Protein AF-A0A952CE37-F1 (afdb_monomer_lite)

Foldseek 3Di:
DPAAEEAEAAPLQDDVNVVVQVVVVVVRHAYEYEDAPPPVCVVVSQVVCVVVVDHHHYDHDDQADLVVVVVVQVVCCVPPRQYAEYEAPDAPHDNPPVVVVQLAYWYWYWYDDVVDIDIDIRHHPDDHDD

Structure (mmCIF, N/CA/C/O backbone):
data_AF-A0A952CE37-F1
#
_entry.id   AF-A0A952CE37-F1
#
loop_
_atom_site.group_PDB
_atom_site.id
_atom_site.type_symbol
_atom_site.label_atom_id
_atom_site.label_alt_id
_atom_site.label_comp_id
_atom_site.label_asym_id
_atom_site.label_entity_id
_atom_site.label_seq_id
_atom_site.pdbx_PDB_ins_code
_atom_site.Cartn_x
_atom_site.Cartn_y
_atom_site.Cartn_z
_atom_site.occupancy
_atom_site.B_iso_or_equiv
_atom_site.auth_seq_id
_atom_site.auth_comp_id
_atom_site.auth_asym_id
_atom_site.auth_atom_id
_atom_site.pdbx_PDB_model_num
ATOM 1 N N . MET A 1 1 ? -24.542 0.659 9.199 1.00 47.59 1 MET A N 1
ATOM 2 C CA . MET A 1 1 ? -23.519 -0.215 8.584 1.00 47.59 1 MET A CA 1
ATOM 3 C C . MET A 1 1 ? -22.178 0.455 8.804 1.00 47.59 1 MET A C 1
ATOM 5 O O . MET A 1 1 ? -22.085 1.643 8.524 1.00 47.59 1 MET A O 1
ATOM 9 N N . SER A 1 2 ? -21.195 -0.233 9.386 1.00 64.50 2 SER A N 1
ATOM 10 C CA . SER A 1 2 ? -19.840 0.318 9.509 1.00 64.50 2 SER A CA 1
ATOM 11 C C . SER A 1 2 ? -19.257 0.529 8.114 1.00 64.50 2 SER A C 1
ATOM 13 O O . SER A 1 2 ? -19.392 -0.347 7.260 1.00 64.50 2 SER A O 1
ATOM 15 N N . MET A 1 3 ? -18.635 1.682 7.883 1.00 77.81 3 MET A N 1
ATOM 16 C CA . MET A 1 3 ? -17.955 1.981 6.625 1.00 77.81 3 MET A CA 1
ATOM 17 C C . MET A 1 3 ? -16.838 0.955 6.380 1.00 77.81 3 MET A C 1
ATOM 19 O O . MET A 1 3 ? -16.095 0.618 7.305 1.00 77.81 3 MET A O 1
ATOM 23 N N . GLN A 1 4 ? -16.753 0.416 5.160 1.00 88.38 4 GLN A N 1
ATOM 24 C CA . GLN A 1 4 ? -15.737 -0.576 4.812 1.00 88.38 4 GLN A CA 1
ATOM 25 C C . GLN A 1 4 ? -14.349 0.072 4.865 1.00 88.38 4 GLN A C 1
ATOM 27 O O . GLN A 1 4 ? -14.130 1.141 4.298 1.00 88.38 4 GLN A O 1
ATOM 32 N N . LYS A 1 5 ? -13.423 -0.577 5.569 1.00 94.56 5 LYS A N 1
ATOM 33 C CA . LYS A 1 5 ? -12.051 -0.100 5.754 1.00 94.56 5 LYS A CA 1
ATOM 34 C C . LYS A 1 5 ? -11.254 -0.272 4.468 1.00 94.56 5 LYS A C 1
ATOM 36 O O . LYS A 1 5 ? -11.441 -1.257 3.749 1.00 94.56 5 LYS A O 1
ATOM 41 N N . VAL A 1 6 ? -10.362 0.673 4.202 1.00 97.44 6 VAL A N 1
ATOM 42 C CA . VAL A 1 6 ? -9.575 0.711 2.971 1.00 97.44 6 VAL A CA 1
ATOM 43 C C . VAL A 1 6 ? -8.152 0.229 3.220 1.00 97.44 6 VAL A C 1
ATOM 45 O O . VAL A 1 6 ? -7.524 0.584 4.220 1.00 97.44 6 VAL A O 1
ATOM 48 N N . ALA A 1 7 ? -7.633 -0.563 2.286 1.00 97.81 7 ALA A N 1
ATOM 49 C CA . ALA A 1 7 ? -6.211 -0.834 2.165 1.00 97.81 7 ALA A CA 1
ATOM 50 C C . ALA A 1 7 ? -5.663 -0.190 0.895 1.00 97.81 7 ALA A C 1
ATOM 52 O O . ALA A 1 7 ? -6.180 -0.424 -0.196 1.00 97.81 7 ALA A O 1
ATOM 53 N N . PHE A 1 8 ? -4.590 0.577 1.031 1.00 96.25 8 PHE A N 1
ATOM 54 C CA . PHE A 1 8 ? -3.829 1.078 -0.102 1.00 96.25 8 PHE A CA 1
ATOM 55 C C . PHE A 1 8 ? -2.538 0.270 -0.251 1.00 96.25 8 PHE A C 1
ATOM 57 O O . PHE A 1 8 ? -1.786 0.104 0.712 1.00 96.25 8 PHE A O 1
ATOM 64 N N . VAL A 1 9 ? -2.284 -0.239 -1.456 1.00 95.44 9 VAL A N 1
ATOM 65 C CA . VAL A 1 9 ? -1.113 -1.068 -1.769 1.00 95.44 9 VAL A CA 1
ATOM 66 C C . VAL A 1 9 ? -0.313 -0.391 -2.876 1.00 95.44 9 VAL A C 1
ATOM 68 O O . VAL A 1 9 ? -0.718 -0.406 -4.033 1.00 95.44 9 VAL A O 1
ATOM 71 N N . ALA A 1 10 ? 0.836 0.188 -2.540 1.00 91.94 10 ALA A N 1
ATOM 72 C CA . ALA A 1 10 ? 1.794 0.692 -3.517 1.00 91.94 10 ALA A CA 1
ATOM 73 C C . ALA A 1 10 ? 2.551 -0.477 -4.169 1.00 91.94 10 ALA A C 1
ATOM 75 O O . ALA A 1 10 ? 2.951 -1.420 -3.483 1.00 91.94 10 ALA A O 1
ATOM 76 N N . GLY A 1 11 ? 2.761 -0.423 -5.488 1.00 89.38 11 GLY A N 1
ATOM 77 C CA . GLY A 1 11 ? 3.367 -1.539 -6.226 1.00 89.38 11 GLY A CA 1
ATOM 78 C C . GLY A 1 11 ? 2.438 -2.757 -6.302 1.00 89.38 11 GLY A C 1
ATOM 79 O O . GLY A 1 11 ? 2.887 -3.894 -6.161 1.00 89.38 11 GLY A O 1
ATOM 80 N N . ALA A 1 12 ? 1.134 -2.519 -6.476 1.00 92.81 12 ALA A N 1
ATOM 81 C CA . ALA A 1 12 ? 0.097 -3.551 -6.436 1.00 92.81 12 ALA A CA 1
ATOM 82 C C . ALA A 1 12 ? 0.049 -4.448 -7.683 1.00 92.81 12 ALA A C 1
ATOM 84 O O . ALA A 1 12 ? -0.327 -5.616 -7.601 1.00 92.81 12 ALA A O 1
ATOM 85 N N . MET A 1 13 ? 0.399 -3.915 -8.854 1.00 90.81 13 MET A N 1
ATOM 86 C CA . MET A 1 13 ? 0.087 -4.542 -10.145 1.00 90.81 13 MET A CA 1
ATOM 87 C C . MET A 1 13 ? 1.197 -5.481 -10.644 1.00 90.81 13 MET A C 1
ATOM 89 O O . MET A 1 13 ? 1.679 -5.354 -11.766 1.00 90.81 13 MET A O 1
ATOM 93 N N . GLY A 1 14 ? 1.609 -6.434 -9.801 1.00 86.06 14 GLY A N 1
ATOM 94 C CA . GLY A 1 14 ? 2.600 -7.460 -10.146 1.00 86.06 14 GLY A CA 1
ATOM 95 C C . GLY A 1 14 ? 2.913 -8.416 -8.992 1.00 86.06 14 GLY A C 1
ATOM 96 O O . GLY A 1 14 ? 2.724 -8.058 -7.832 1.00 86.06 14 GLY A O 1
ATOM 97 N N . GLY A 1 15 ? 3.383 -9.629 -9.315 1.00 87.44 15 GLY A N 1
ATOM 98 C CA . GLY A 1 15 ? 3.940 -10.619 -8.375 1.00 87.44 15 GLY A CA 1
ATOM 99 C C . GLY A 1 15 ? 3.262 -10.669 -6.998 1.00 87.44 15 GLY A C 1
ATOM 100 O O . GLY A 1 15 ? 2.076 -10.985 -6.887 1.00 87.44 15 GLY A O 1
ATOM 101 N N . MET A 1 16 ? 4.026 -10.330 -5.952 1.00 91.56 16 MET A N 1
ATOM 102 C CA . MET A 1 16 ? 3.548 -10.286 -4.562 1.00 91.56 16 MET A CA 1
ATOM 103 C C . MET A 1 16 ? 2.472 -9.222 -4.317 1.00 91.56 16 MET A C 1
ATOM 105 O O . MET A 1 16 ? 1.546 -9.474 -3.552 1.00 91.56 16 MET A O 1
ATOM 109 N N . GLY A 1 17 ? 2.541 -8.066 -4.981 1.00 93.31 17 GLY A N 1
ATOM 110 C CA . GLY A 1 17 ? 1.572 -6.980 -4.812 1.00 93.31 17 GLY A CA 1
ATOM 111 C C . GLY A 1 17 ? 0.151 -7.415 -5.158 1.00 93.31 17 GLY A C 1
ATOM 112 O O . GLY A 1 17 ? -0.790 -7.107 -4.425 1.00 93.31 17 GLY A O 1
ATOM 113 N N . ALA A 1 18 ? 0.002 -8.223 -6.212 1.00 95.75 18 ALA A N 1
ATOM 114 C CA . ALA A 1 18 ? -1.295 -8.759 -6.606 1.00 95.75 18 ALA A CA 1
ATOM 115 C C . ALA A 1 18 ? -1.832 -9.749 -5.563 1.00 95.75 18 ALA A C 1
ATOM 117 O O . ALA A 1 18 ? -2.998 -9.666 -5.178 1.00 95.75 18 ALA A O 1
ATOM 118 N N . ALA A 1 19 ? -0.973 -10.634 -5.048 1.00 96.44 19 ALA A N 1
ATOM 119 C CA . ALA A 1 19 ? -1.343 -11.571 -3.988 1.00 96.44 19 ALA A CA 1
ATOM 120 C C . ALA A 1 19 ? -1.744 -10.847 -2.689 1.00 96.44 19 ALA A C 1
ATOM 122 O O . ALA A 1 19 ? -2.724 -11.231 -2.050 1.00 96.44 19 ALA A O 1
ATOM 123 N N . ILE A 1 20 ? -1.044 -9.765 -2.332 1.00 97.31 20 ILE A N 1
ATOM 124 C CA . ILE A 1 20 ? -1.374 -8.916 -1.179 1.00 97.31 20 ILE A CA 1
ATOM 125 C C . ILE A 1 20 ? -2.749 -8.263 -1.364 1.00 97.31 20 ILE A C 1
ATOM 127 O O . ILE A 1 20 ? -3.579 -8.336 -0.458 1.00 97.31 20 ILE A O 1
ATOM 131 N N . CYS A 1 21 ? -3.030 -7.686 -2.539 1.00 98.19 21 CYS A N 1
ATOM 132 C CA . CYS A 1 21 ? -4.341 -7.095 -2.836 1.00 98.19 21 CYS A CA 1
ATOM 133 C C . CYS A 1 21 ? -5.471 -8.121 -2.685 1.00 98.19 21 CYS A C 1
ATOM 135 O O . CYS A 1 21 ? -6.475 -7.861 -2.025 1.00 98.19 21 CYS A O 1
ATOM 137 N N . GLN A 1 22 ? -5.289 -9.314 -3.253 1.00 98.31 22 GLN A N 1
ATOM 138 C CA . GLN A 1 22 ? -6.265 -10.399 -3.154 1.00 98.31 22 GLN A CA 1
ATOM 139 C C . GLN A 1 22 ? -6.475 -10.865 -1.710 1.00 98.31 22 GLN A C 1
ATOM 141 O O . GLN A 1 22 ? -7.612 -11.108 -1.308 1.00 98.31 22 GLN A O 1
ATOM 146 N N . SER A 1 23 ? -5.401 -10.984 -0.923 1.00 98.12 23 SER A N 1
ATOM 147 C CA . SER A 1 23 ? -5.492 -11.352 0.493 1.00 98.12 23 SER A CA 1
ATOM 148 C C . SER A 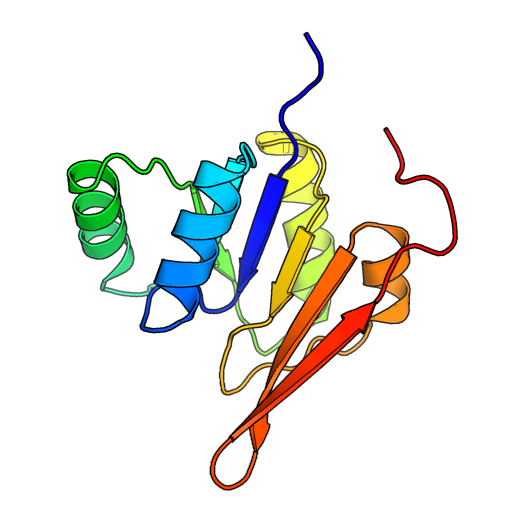1 23 ? -6.299 -10.323 1.283 1.00 98.12 23 SER A C 1
ATOM 150 O O . SER A 1 23 ? -7.255 -10.686 1.956 1.00 98.12 23 SER A O 1
ATOM 152 N N . LEU A 1 24 ? -5.981 -9.035 1.137 1.00 98.19 24 LEU A N 1
ATOM 153 C CA . LEU A 1 24 ? -6.657 -7.959 1.867 1.00 98.19 24 LEU A CA 1
ATOM 154 C C . LEU A 1 24 ? -8.140 -7.837 1.490 1.00 98.19 24 LEU A C 1
ATOM 156 O O . LEU A 1 24 ? -8.977 -7.573 2.351 1.00 98.19 24 LEU A O 1
ATOM 160 N N . ALA A 1 25 ? -8.487 -8.075 0.224 1.00 98.12 25 ALA A N 1
ATOM 161 C CA . ALA A 1 25 ? -9.886 -8.115 -0.189 1.00 98.12 25 ALA A CA 1
ATOM 162 C C . ALA A 1 25 ? -10.643 -9.327 0.371 1.00 98.12 25 ALA A C 1
ATOM 164 O O . ALA A 1 25 ? -11.803 -9.185 0.756 1.00 98.12 25 ALA A O 1
ATOM 165 N N . ARG A 1 26 ? -10.001 -10.501 0.480 1.00 97.81 26 ARG A N 1
ATOM 166 C CA . ARG A 1 26 ? -10.590 -11.667 1.170 1.00 97.81 26 ARG A CA 1
ATOM 167 C C . ARG A 1 26 ? -10.826 -11.396 2.654 1.00 97.81 26 ARG A C 1
ATOM 169 O O . ARG A 1 26 ? -11.816 -11.878 3.195 1.00 97.81 26 ARG A O 1
ATOM 176 N N . ASP A 1 27 ? -9.981 -10.573 3.269 1.00 96.88 27 ASP A N 1
ATOM 177 C CA . ASP A 1 27 ? -10.146 -10.107 4.651 1.00 96.88 27 ASP A CA 1
ATOM 178 C C . ASP A 1 27 ? -11.236 -9.022 4.795 1.00 96.88 27 ASP A C 1
ATOM 180 O O . ASP A 1 27 ? -11.485 -8.512 5.889 1.00 96.88 27 ASP A O 1
ATOM 184 N N . GLY A 1 28 ? -11.916 -8.666 3.700 1.00 95.75 28 GLY A N 1
ATOM 185 C CA . GLY A 1 28 ? -13.045 -7.740 3.688 1.00 95.75 28 GLY A CA 1
ATOM 186 C C . GLY A 1 28 ? -12.661 -6.266 3.569 1.00 95.75 28 GLY A C 1
ATOM 187 O O . GLY A 1 28 ? -13.537 -5.408 3.705 1.00 95.75 28 GLY A O 1
ATOM 188 N N . LEU A 1 29 ? -11.393 -5.939 3.298 1.00 97.38 29 LEU A N 1
ATOM 189 C CA . LEU A 1 29 ? -10.979 -4.563 3.027 1.00 97.38 29 LEU A CA 1
ATOM 190 C C . LEU A 1 29 ? -11.296 -4.174 1.582 1.00 97.38 29 LEU A C 1
ATOM 192 O O . LEU A 1 29 ? -11.180 -4.973 0.654 1.00 97.38 29 LEU A O 1
ATOM 196 N N . ARG A 1 30 ? -11.645 -2.905 1.379 1.00 97.75 30 ARG A N 1
ATOM 197 C CA . ARG A 1 30 ? -11.704 -2.318 0.041 1.00 97.75 30 ARG A CA 1
ATOM 198 C C . ARG A 1 30 ? -10.287 -1.953 -0.383 1.00 97.75 30 ARG A C 1
ATOM 200 O O . ARG A 1 30 ? -9.618 -1.200 0.318 1.00 97.75 30 ARG A O 1
ATOM 207 N N . VAL A 1 31 ? -9.813 -2.491 -1.502 1.00 98.31 31 VAL A N 1
ATOM 208 C CA . VAL A 1 31 ? -8.410 -2.328 -1.908 1.00 98.31 31 VAL A CA 1
ATOM 209 C C . VAL A 1 31 ? -8.269 -1.273 -3.001 1.00 98.31 31 VAL A C 1
ATOM 211 O O . VAL A 1 31 ? -8.957 -1.314 -4.024 1.00 98.31 31 VAL A O 1
ATOM 214 N N . VAL A 1 32 ? -7.341 -0.347 -2.773 1.00 97.69 32 VAL A N 1
ATOM 215 C CA . VAL A 1 32 ? -6.860 0.644 -3.734 1.00 97.69 32 VAL A CA 1
ATOM 216 C C . VAL A 1 32 ? -5.451 0.239 -4.172 1.00 97.69 32 VAL A C 1
ATOM 218 O O . VAL A 1 32 ? -4.496 0.292 -3.395 1.00 97.69 32 VAL A O 1
ATOM 221 N N . ALA A 1 33 ? -5.333 -0.201 -5.420 1.00 96.62 33 ALA A N 1
ATOM 222 C CA . ALA A 1 33 ? -4.100 -0.651 -6.045 1.00 96.62 33 ALA A CA 1
ATOM 223 C C . ALA A 1 33 ? -3.322 0.542 -6.624 1.00 96.62 33 ALA A C 1
ATOM 225 O O . ALA A 1 33 ? -3.722 1.136 -7.626 1.00 96.62 33 ALA A O 1
ATOM 226 N N . GLY A 1 34 ? -2.201 0.880 -5.994 1.00 93.50 34 GLY A N 1
ATOM 227 C CA . GLY A 1 34 ? -1.285 1.924 -6.436 1.00 93.50 34 GLY A CA 1
ATOM 228 C C . GLY A 1 34 ? -0.408 1.471 -7.603 1.00 93.50 34 GLY A C 1
ATOM 229 O O . GLY A 1 34 ? 0.184 0.382 -7.571 1.00 93.50 34 GLY A O 1
ATOM 230 N N . CYS A 1 35 ? -0.294 2.319 -8.624 1.00 90.75 35 CYS A N 1
ATOM 231 C CA . CYS A 1 35 ? 0.571 2.113 -9.785 1.00 90.75 35 CYS A CA 1
ATOM 232 C C . CYS A 1 35 ? 1.227 3.431 -10.249 1.00 90.75 35 CYS A C 1
ATOM 234 O O . CYS A 1 35 ? 0.741 4.508 -9.902 1.00 90.75 35 CYS A O 1
ATOM 236 N N . PRO A 1 36 ? 2.338 3.375 -11.010 1.00 87.69 36 PRO A N 1
ATOM 237 C CA . PRO A 1 36 ? 2.937 4.573 -11.596 1.00 87.69 36 PRO A CA 1
ATOM 238 C C . PRO A 1 36 ? 1.979 5.291 -12.561 1.00 87.69 36 PRO A C 1
ATOM 240 O O . PRO A 1 36 ? 1.118 4.632 -13.157 1.00 87.69 36 PRO A O 1
ATOM 243 N N . PRO A 1 37 ? 2.150 6.605 -12.789 1.00 88.38 37 PRO A N 1
ATOM 244 C CA . PRO A 1 37 ? 1.359 7.327 -13.776 1.00 88.38 37 PRO A CA 1
ATOM 245 C C . PRO A 1 37 ? 1.503 6.695 -15.161 1.00 88.38 37 PRO A C 1
ATOM 247 O O . PRO A 1 37 ? 2.594 6.269 -15.551 1.00 88.38 37 PRO A O 1
ATOM 250 N N . HIS A 1 38 ? 0.404 6.628 -15.911 1.00 88.81 38 HIS A N 1
ATOM 251 C CA . HIS A 1 38 ? 0.371 6.037 -17.254 1.00 88.81 38 HIS A CA 1
ATOM 252 C C . HIS A 1 38 ? 0.829 4.566 -17.320 1.00 88.81 38 HIS A C 1
ATOM 254 O O . HIS A 1 38 ? 1.328 4.108 -18.355 1.00 88.81 38 HIS A O 1
ATOM 260 N N . PHE A 1 39 ? 0.665 3.794 -16.238 1.00 90.06 39 PHE A N 1
ATOM 261 C CA . PHE A 1 39 ? 1.006 2.374 -16.241 1.00 90.06 39 PHE A CA 1
ATOM 262 C C . PHE A 1 39 ? 0.165 1.604 -17.273 1.00 90.06 39 PHE A C 1
ATOM 264 O O . PHE A 1 39 ? -1.025 1.351 -17.086 1.00 90.06 39 PHE A O 1
ATOM 271 N N . ARG A 1 40 ? 0.807 1.202 -18.376 1.00 92.31 40 ARG A N 1
ATOM 272 C CA . ARG A 1 40 ? 0.143 0.663 -19.578 1.00 92.31 40 ARG A CA 1
ATOM 273 C C . ARG A 1 40 ? -0.701 -0.597 -19.361 1.00 92.31 40 ARG A C 1
ATOM 275 O O . ARG A 1 40 ? -1.571 -0.877 -20.172 1.00 92.31 40 ARG A O 1
ATOM 282 N N . PHE A 1 41 ? -0.430 -1.360 -18.302 1.00 92.69 41 PHE A N 1
ATOM 283 C CA . PHE A 1 41 ? -1.127 -2.615 -18.004 1.00 92.69 41 PHE A CA 1
ATOM 284 C C . PHE A 1 41 ? -2.227 -2.460 -16.950 1.00 92.69 41 PHE A C 1
ATOM 286 O O . PHE A 1 41 ? -2.812 -3.458 -16.542 1.00 92.69 41 PHE A O 1
ATOM 293 N N . LYS A 1 42 ? -2.514 -1.234 -16.490 1.00 95.00 42 LYS A N 1
ATOM 294 C CA . LYS A 1 42 ? -3.490 -0.971 -15.424 1.00 95.00 42 LYS A CA 1
ATOM 295 C C . LYS A 1 42 ? -4.853 -1.604 -15.712 1.00 95.00 42 LYS A C 1
ATOM 297 O O . LYS A 1 42 ? -5.352 -2.385 -14.906 1.00 95.00 42 LYS A O 1
ATOM 302 N N . ASP A 1 43 ? -5.437 -1.289 -16.864 1.00 96.12 43 ASP A N 1
ATOM 303 C CA . ASP A 1 43 ? -6.803 -1.711 -17.189 1.00 96.12 43 ASP A CA 1
ATOM 304 C C . ASP A 1 43 ? -6.891 -3.216 -17.467 1.00 96.12 43 ASP A C 1
ATOM 306 O O . ASP A 1 43 ? -7.837 -3.872 -17.027 1.00 96.12 43 ASP A O 1
ATOM 310 N N . GLU A 1 44 ? -5.876 -3.777 -18.132 1.00 97.19 44 GLU A N 1
ATOM 311 C CA . GLU A 1 44 ? -5.742 -5.221 -18.347 1.00 97.19 44 GLU A CA 1
ATOM 312 C C . GLU A 1 44 ? -5.640 -5.961 -17.010 1.00 97.19 44 GLU A C 1
ATOM 314 O O . GLU A 1 44 ? -6.390 -6.906 -16.760 1.00 97.19 44 GLU A O 1
ATOM 319 N N . TRP A 1 45 ? -4.777 -5.489 -16.108 1.00 96.94 45 TRP A N 1
ATOM 320 C CA . TRP A 1 45 ? -4.613 -6.078 -14.786 1.00 96.94 45 TRP A CA 1
ATOM 321 C C . TRP A 1 45 ? -5.917 -6.017 -13.985 1.00 96.94 45 TRP A C 1
ATOM 323 O O . TRP A 1 45 ? -6.339 -7.032 -13.436 1.00 96.94 45 TRP A O 1
ATOM 333 N N . LEU A 1 46 ? -6.615 -4.875 -13.970 1.00 98.00 46 LEU A N 1
ATOM 334 C CA . LEU A 1 46 ? -7.919 -4.751 -13.309 1.00 98.00 46 LEU A CA 1
ATOM 335 C C . LEU A 1 46 ? -8.953 -5.722 -13.897 1.00 98.00 46 LEU A C 1
ATOM 337 O O . LEU A 1 46 ? -9.703 -6.343 -13.144 1.00 98.00 46 LEU A O 1
ATOM 341 N N . ALA A 1 47 ? -8.993 -5.889 -15.221 1.00 98.06 47 ALA A N 1
ATOM 342 C CA . ALA A 1 47 ? -9.884 -6.849 -15.870 1.00 98.06 47 ALA A CA 1
ATOM 343 C C . ALA A 1 47 ? -9.564 -8.297 -15.464 1.00 98.06 47 ALA A C 1
ATOM 345 O O . ALA A 1 47 ? -10.481 -9.059 -15.149 1.00 98.06 47 ALA A O 1
ATOM 346 N N . MET A 1 48 ? -8.280 -8.662 -15.389 1.00 97.50 48 MET A N 1
ATOM 347 C CA . MET A 1 48 ? -7.851 -9.975 -14.900 1.00 97.50 48 MET A CA 1
ATOM 348 C C . MET A 1 48 ? -8.282 -10.212 -13.449 1.00 97.50 48 MET A C 1
ATOM 350 O O . MET A 1 48 ? -8.796 -11.282 -13.132 1.00 97.50 48 MET A O 1
ATOM 354 N N . GLN A 1 49 ? -8.120 -9.224 -12.564 1.00 98.25 49 GLN A N 1
ATOM 355 C CA . GLN A 1 49 ? -8.537 -9.357 -11.163 1.00 98.25 49 GLN A CA 1
ATOM 356 C C . GLN A 1 49 ? -10.057 -9.518 -11.034 1.00 98.25 49 GLN A C 1
ATOM 358 O O . GLN A 1 49 ? -10.514 -10.388 -10.291 1.00 98.25 49 GLN A O 1
ATOM 363 N N . ARG A 1 50 ? -10.844 -8.780 -11.830 1.00 98.31 50 ARG A N 1
ATOM 364 C CA . ARG A 1 50 ? -12.306 -8.958 -11.895 1.00 98.31 50 ARG A CA 1
ATOM 365 C C . ARG A 1 50 ? -12.701 -10.358 -12.351 1.00 98.31 50 ARG A C 1
ATOM 367 O O . ARG A 1 50 ? -13.596 -10.950 -11.755 1.00 98.31 50 ARG A O 1
ATOM 374 N N . ALA A 1 51 ? -12.014 -10.918 -13.348 1.00 98.25 51 ALA A N 1
ATOM 375 C CA . ALA A 1 51 ? -12.252 -12.292 -13.798 1.00 98.25 51 ALA A CA 1
ATOM 376 C C . ALA A 1 51 ? -11.955 -13.341 -12.707 1.00 98.25 51 ALA A C 1
ATOM 378 O O . ALA A 1 51 ? -12.550 -14.415 -12.705 1.00 98.25 51 ALA A O 1
ATOM 379 N N . LEU A 1 52 ? -11.075 -13.015 -11.756 1.00 97.44 52 LEU A N 1
ATOM 380 C CA . LEU A 1 52 ? -10.770 -13.832 -10.578 1.00 97.44 52 LEU A CA 1
ATOM 381 C C . LEU A 1 52 ? -11.718 -13.575 -9.388 1.00 97.44 52 LEU A C 1
ATOM 383 O O . LEU A 1 52 ? -11.531 -14.171 -8.328 1.00 97.44 52 LEU A O 1
ATOM 387 N N . GLY A 1 53 ? -12.726 -12.712 -9.547 1.00 98.06 53 GLY A N 1
ATOM 388 C CA . GLY A 1 53 ? -13.704 -12.382 -8.507 1.00 98.06 53 GLY A CA 1
ATOM 389 C C . GLY A 1 53 ? -13.275 -11.262 -7.556 1.00 98.06 53 GLY A C 1
ATOM 390 O O . GLY A 1 53 ? -13.878 -11.109 -6.496 1.00 98.06 53 GLY A O 1
ATOM 391 N N . PHE A 1 54 ? -12.251 -10.482 -7.912 1.00 98.25 54 PHE A N 1
ATOM 392 C CA . PHE A 1 54 ? -11.788 -9.343 -7.121 1.00 98.25 54 PHE A CA 1
ATOM 393 C C . PHE A 1 54 ? -12.182 -8.012 -7.748 1.00 98.25 54 PHE A C 1
ATOM 395 O O . PHE A 1 54 ? -12.001 -7.789 -8.943 1.00 98.25 54 PHE A O 1
ATOM 402 N N . GLU A 1 55 ? -12.643 -7.083 -6.918 1.00 97.12 55 GLU A N 1
ATOM 403 C CA . GLU A 1 55 ? -12.910 -5.710 -7.328 1.00 97.12 55 GLU A CA 1
ATOM 404 C C . GLU A 1 55 ? -11.930 -4.765 -6.634 1.00 97.12 55 GLU A C 1
ATOM 406 O O . GLU A 1 55 ? -11.932 -4.630 -5.410 1.00 97.12 55 GLU A O 1
ATOM 411 N N . PHE A 1 56 ? -11.077 -4.119 -7.428 1.00 98.06 56 PHE A N 1
ATOM 412 C CA . PHE A 1 56 ? -10.075 -3.172 -6.950 1.00 98.06 56 PHE A CA 1
ATOM 413 C C . PHE A 1 56 ? -10.287 -1.803 -7.586 1.00 98.06 56 PHE A C 1
ATOM 415 O O . PHE A 1 56 ? -10.622 -1.697 -8.769 1.00 98.06 56 PHE A O 1
ATOM 422 N N . LEU A 1 57 ? -10.047 -0.757 -6.797 1.00 97.06 57 LEU A N 1
ATOM 423 C CA . LEU A 1 57 ? -9.819 0.586 -7.318 1.00 97.06 57 LEU A CA 1
ATOM 424 C C . LEU A 1 57 ? -8.345 0.729 -7.693 1.00 97.06 57 LEU A C 1
ATOM 426 O O . LEU A 1 57 ? -7.498 0.025 -7.145 1.00 97.06 57 LEU A O 1
ATOM 430 N N . SER A 1 58 ? -8.030 1.650 -8.595 1.00 95.38 58 SER A N 1
ATOM 431 C CA . SER A 1 58 ? -6.649 1.977 -8.947 1.00 95.38 58 SER A CA 1
ATOM 432 C C . SER A 1 58 ? -6.371 3.445 -8.695 1.00 95.38 58 SER A C 1
ATOM 434 O O . SER A 1 58 ? -7.169 4.280 -9.112 1.00 95.38 58 SER A O 1
ATOM 436 N N . GLU A 1 59 ? -5.214 3.74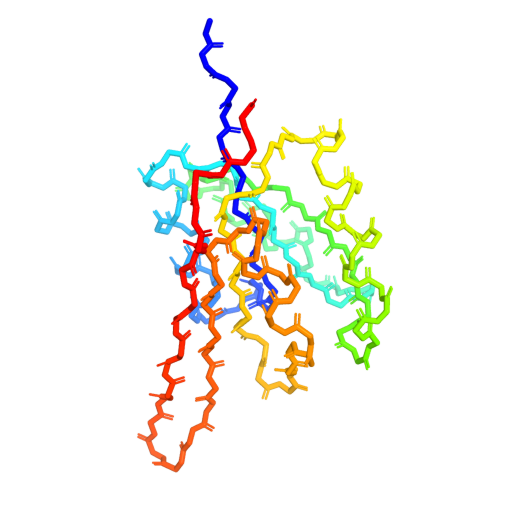2 -8.121 1.00 92.62 59 GLU A N 1
ATOM 437 C CA . GLU A 1 59 ? -4.699 5.104 -8.000 1.00 92.62 59 GLU A CA 1
ATOM 438 C C . GLU A 1 59 ? -3.341 5.192 -8.693 1.00 92.62 59 GLU A C 1
ATOM 440 O O . GLU A 1 59 ? -2.462 4.347 -8.491 1.00 92.62 59 GLU A O 1
ATOM 445 N N . GLU A 1 60 ? -3.181 6.212 -9.530 1.00 89.44 60 GLU A N 1
ATOM 446 C CA . GLU A 1 60 ? -1.895 6.549 -10.132 1.00 89.44 60 GLU A CA 1
ATOM 447 C C . GLU A 1 60 ? -1.159 7.521 -9.212 1.00 89.44 60 GLU A C 1
ATOM 449 O O . GLU A 1 60 ? -1.711 8.542 -8.802 1.00 89.44 60 GLU A O 1
ATOM 454 N N . HIS A 1 61 ? 0.095 7.220 -8.887 1.00 79.38 61 HIS A N 1
ATOM 455 C CA . HIS A 1 61 ? 0.924 8.115 -8.087 1.00 79.38 61 HIS A CA 1
ATOM 456 C C . HIS A 1 61 ? 2.390 8.034 -8.500 1.00 79.38 61 HIS A C 1
ATOM 458 O O . HIS A 1 61 ? 2.908 6.969 -8.849 1.00 79.38 61 HIS A O 1
ATOM 464 N N . GLU A 1 62 ? 3.100 9.150 -8.380 1.00 75.25 62 GLU A N 1
ATOM 465 C CA . GLU A 1 62 ? 4.552 9.145 -8.502 1.00 75.25 62 GLU A CA 1
ATOM 466 C C . GLU A 1 62 ? 5.162 8.642 -7.189 1.00 75.25 62 GLU A C 1
ATOM 468 O O . GLU A 1 62 ? 5.053 9.280 -6.143 1.00 75.25 62 GLU A O 1
ATOM 473 N N . LEU A 1 63 ? 5.790 7.469 -7.235 1.00 63.34 63 LEU A N 1
ATOM 474 C CA . LEU A 1 63 ? 6.320 6.789 -6.049 1.00 63.34 63 LEU A CA 1
ATOM 475 C C . LEU A 1 63 ? 7.544 7.492 -5.441 1.00 63.34 63 LEU A C 1
ATOM 477 O O . LEU A 1 63 ? 7.861 7.275 -4.276 1.00 63.34 63 LEU A O 1
ATOM 481 N N . ALA A 1 64 ? 8.252 8.308 -6.224 1.00 64.88 64 ALA A N 1
ATOM 482 C CA . ALA A 1 64 ? 9.501 8.937 -5.804 1.00 64.88 64 ALA A CA 1
ATOM 483 C C . ALA A 1 64 ? 9.317 10.183 -4.913 1.00 64.88 64 ALA A C 1
ATOM 485 O O . ALA A 1 64 ? 10.302 10.673 -4.356 1.00 64.88 64 ALA A O 1
ATOM 486 N N . ASP A 1 65 ? 8.092 10.706 -4.776 1.00 69.06 65 ASP A N 1
ATOM 487 C CA . ASP A 1 65 ? 7.812 11.928 -4.017 1.00 69.06 65 ASP A CA 1
ATOM 488 C C . ASP A 1 65 ? 6.868 11.663 -2.837 1.00 69.06 65 ASP A C 1
ATOM 490 O O . ASP A 1 65 ? 5.646 11.757 -2.952 1.00 69.06 65 ASP A O 1
ATOM 494 N N . ASP A 1 66 ? 7.445 11.399 -1.661 1.00 66.25 66 ASP A N 1
ATOM 495 C CA . ASP A 1 66 ? 6.701 11.175 -0.413 1.00 66.25 66 ASP A CA 1
ATOM 496 C C . ASP A 1 66 ? 5.727 12.312 -0.059 1.00 66.25 66 ASP A C 1
ATOM 498 O O . ASP A 1 66 ? 4.758 12.091 0.670 1.00 66.25 66 ASP A O 1
ATOM 502 N N . ARG A 1 67 ? 5.940 13.530 -0.581 1.00 73.56 67 ARG A N 1
ATOM 503 C CA . ARG A 1 67 ? 5.034 14.669 -0.355 1.00 73.56 67 ARG A CA 1
ATOM 504 C C . ARG A 1 67 ? 3.669 14.461 -1.009 1.00 73.56 67 ARG A C 1
ATOM 506 O O . ARG A 1 67 ? 2.716 15.137 -0.635 1.00 73.56 67 ARG A O 1
ATOM 513 N N . GLN A 1 68 ? 3.567 13.544 -1.969 1.00 78.00 68 GLN A N 1
ATOM 514 C CA . GLN A 1 68 ? 2.317 13.213 -2.650 1.00 78.00 68 GLN A CA 1
ATOM 515 C C . GLN A 1 68 ? 1.509 12.138 -1.919 1.00 78.00 68 GLN A C 1
ATOM 517 O O . GLN A 1 68 ? 0.310 12.016 -2.169 1.00 78.00 68 GLN A O 1
ATOM 522 N N . LEU A 1 69 ? 2.123 11.399 -0.986 1.00 84.75 69 LEU A N 1
ATOM 523 C CA . LEU A 1 69 ? 1.452 10.304 -0.295 1.00 84.75 69 LEU A CA 1
ATOM 524 C C . LEU A 1 69 ? 0.352 10.812 0.643 1.00 84.75 69 LEU A C 1
ATOM 526 O O . LEU A 1 69 ? -0.765 10.322 0.565 1.00 84.75 69 LEU A O 1
ATOM 530 N N . GLU A 1 70 ? 0.607 11.819 1.483 1.00 87.50 70 GLU A N 1
ATOM 531 C CA . GLU A 1 70 ? -0.444 12.346 2.373 1.00 87.50 70 GLU A CA 1
ATOM 532 C C . GLU A 1 70 ? -1.666 12.894 1.603 1.00 87.50 70 GLU A C 1
ATOM 534 O O . GLU A 1 70 ? -2.774 12.451 1.905 1.00 87.50 70 GLU A O 1
ATOM 539 N N . PRO A 1 71 ? -1.512 13.748 0.566 1.00 89.38 71 PRO A N 1
ATOM 540 C CA . PRO A 1 71 ? -2.641 14.191 -0.258 1.00 89.38 71 PRO A CA 1
ATOM 541 C C . PRO A 1 71 ? -3.369 13.058 -0.993 1.00 89.38 71 PRO A C 1
ATOM 543 O O . PRO A 1 71 ? -4.576 13.148 -1.221 1.00 89.38 71 PRO A O 1
ATOM 546 N N . LEU A 1 72 ? -2.649 12.007 -1.402 1.00 90.62 72 LEU A N 1
ATOM 547 C CA . LEU A 1 72 ? -3.251 10.812 -1.992 1.00 90.62 72 LEU A CA 1
ATOM 548 C C . LEU A 1 72 ? -4.129 10.084 -0.972 1.00 90.62 72 LEU A C 1
ATOM 550 O O . LEU A 1 72 ? -5.269 9.750 -1.283 1.00 90.62 72 LEU A O 1
ATOM 554 N N . LEU A 1 73 ? -3.622 9.871 0.243 1.00 91.50 73 LEU A N 1
ATOM 555 C CA . LEU A 1 73 ? -4.382 9.217 1.303 1.00 91.50 73 LEU A CA 1
ATOM 556 C C . LEU A 1 73 ? -5.612 10.036 1.696 1.00 91.50 73 LEU A C 1
ATOM 558 O O . LEU A 1 73 ? -6.693 9.469 1.783 1.00 91.50 73 LEU A O 1
ATOM 562 N N . ASP A 1 74 ? -5.487 11.359 1.820 1.00 92.12 74 ASP A N 1
ATOM 563 C CA . ASP A 1 74 ? -6.624 12.244 2.106 1.00 92.12 74 ASP A CA 1
ATOM 564 C C . ASP A 1 74 ? -7.714 12.144 1.017 1.00 92.12 74 ASP A C 1
ATOM 566 O O . ASP A 1 74 ? -8.914 12.175 1.305 1.00 92.12 74 ASP A O 1
ATOM 570 N N . ARG A 1 75 ? -7.311 12.006 -0.255 1.00 93.44 75 ARG A N 1
ATOM 571 C CA . ARG A 1 75 ? -8.235 11.794 -1.379 1.00 93.44 75 ARG A CA 1
ATOM 572 C C . ARG A 1 75 ? -8.941 10.442 -1.274 1.00 93.44 75 ARG A C 1
ATOM 574 O O . ARG A 1 75 ? -10.166 10.403 -1.370 1.00 93.44 75 ARG A O 1
ATOM 581 N N . ILE A 1 76 ? -8.189 9.367 -1.034 1.00 94.81 76 ILE A N 1
ATOM 582 C CA . ILE A 1 76 ? -8.735 8.015 -0.854 1.00 94.81 76 ILE A CA 1
ATOM 583 C C . ILE A 1 76 ? -9.720 7.989 0.320 1.00 94.81 76 ILE A C 1
ATOM 585 O O . ILE A 1 76 ? -10.818 7.453 0.187 1.00 94.81 76 ILE A O 1
ATOM 589 N N . GLU A 1 77 ? -9.376 8.608 1.449 1.00 93.81 77 GLU A N 1
ATOM 590 C CA . GLU A 1 77 ? -10.252 8.677 2.622 1.00 93.81 77 GLU A CA 1
ATOM 591 C C . GLU A 1 77 ? -11.577 9.373 2.320 1.00 93.81 77 GLU A C 1
ATOM 593 O O . GLU A 1 77 ? -12.637 8.907 2.741 1.00 93.81 77 GLU A O 1
ATOM 598 N N . ARG A 1 78 ? -11.526 10.458 1.544 1.00 93.88 78 ARG A N 1
ATOM 599 C CA . ARG A 1 78 ? -12.709 11.221 1.143 1.00 93.88 78 ARG A CA 1
ATOM 600 C C . ARG A 1 78 ? -13.594 10.479 0.139 1.00 93.88 78 ARG A C 1
ATOM 602 O O . ARG A 1 78 ? -14.813 10.611 0.203 1.00 93.88 78 ARG A O 1
ATOM 609 N N . GLU A 1 79 ? -12.999 9.772 -0.816 1.00 94.31 79 GLU A N 1
ATOM 610 C CA . GLU A 1 79 ? -13.711 9.215 -1.979 1.00 94.31 79 GLU A CA 1
ATOM 611 C C . GLU A 1 79 ? -14.071 7.733 -1.816 1.00 94.31 79 GLU A C 1
ATOM 613 O O . GLU A 1 79 ? -15.042 7.252 -2.404 1.00 94.31 79 GLU A O 1
ATOM 618 N N . VAL A 1 80 ? -13.307 7.002 -1.003 1.00 94.81 80 VAL A N 1
ATOM 619 C CA . VAL A 1 80 ? -13.401 5.544 -0.869 1.00 94.81 80 VAL A CA 1
ATOM 620 C C . VAL A 1 80 ? -13.797 5.135 0.545 1.00 94.81 80 VAL A C 1
ATOM 622 O O . VAL A 1 80 ? -14.695 4.301 0.697 1.00 94.81 80 VAL A O 1
ATOM 625 N N . GLY A 1 81 ? -13.128 5.694 1.555 1.00 93.81 81 GLY A N 1
ATOM 626 C CA . GLY A 1 81 ? -13.322 5.361 2.965 1.00 93.81 81 GLY A CA 1
ATOM 627 C C . GLY A 1 81 ? -12.016 5.360 3.772 1.00 93.81 81 GLY A C 1
ATOM 628 O O . GLY A 1 81 ? -10.933 5.489 3.203 1.00 93.81 81 GLY A O 1
ATOM 629 N N . PRO A 1 82 ? -12.099 5.189 5.102 1.00 94.06 82 PRO A N 1
ATOM 630 C CA . PRO A 1 82 ? -10.986 5.371 6.023 1.00 94.06 82 PRO A CA 1
ATOM 631 C C . PRO A 1 82 ? -9.876 4.370 5.723 1.00 94.06 82 PRO A C 1
ATOM 633 O O . PRO A 1 82 ? -10.120 3.159 5.631 1.00 94.06 82 PRO A O 1
ATOM 636 N N . VAL A 1 83 ? -8.653 4.875 5.588 1.00 94.69 83 VAL A N 1
ATOM 637 C CA . VAL A 1 83 ? -7.493 4.050 5.270 1.00 94.69 83 VAL A CA 1
ATOM 638 C C . VAL A 1 83 ? -6.968 3.402 6.543 1.00 94.69 83 VAL A C 1
ATOM 640 O O . VAL A 1 83 ? -6.511 4.067 7.465 1.00 94.69 83 VAL A O 1
ATOM 643 N N . GLU A 1 84 ? -7.018 2.074 6.590 1.00 94.62 84 GLU A N 1
ATOM 644 C CA . GLU A 1 84 ? -6.584 1.290 7.748 1.00 94.62 84 GLU A CA 1
ATOM 645 C C . GLU A 1 84 ? -5.240 0.600 7.527 1.00 94.62 84 GLU A C 1
ATOM 647 O O . GLU A 1 84 ? -4.493 0.383 8.485 1.00 94.62 84 GLU A O 1
ATOM 652 N N . VAL A 1 85 ? -4.926 0.252 6.278 1.00 96.00 85 VAL A N 1
ATOM 653 C CA . VAL A 1 85 ? -3.702 -0.465 5.920 1.00 96.00 85 VAL A CA 1
ATOM 654 C C . VAL A 1 85 ? -3.001 0.247 4.772 1.00 96.00 85 VAL A C 1
ATOM 656 O O . VAL A 1 85 ? -3.605 0.536 3.742 1.00 96.00 85 VAL A O 1
ATOM 659 N N . LEU A 1 86 ? -1.706 0.491 4.949 1.00 95.12 86 LEU A N 1
ATOM 660 C CA . LEU A 1 86 ? -0.799 1.001 3.930 1.00 95.12 86 LEU A CA 1
ATOM 661 C C . LEU A 1 86 ? 0.282 -0.039 3.684 1.00 95.12 86 LEU A C 1
ATOM 663 O O . LEU A 1 86 ? 1.054 -0.343 4.591 1.00 95.12 86 LEU A O 1
ATOM 667 N N . VAL A 1 87 ? 0.361 -0.562 2.467 1.00 94.56 87 VAL A N 1
ATOM 668 C CA . VAL A 1 87 ? 1.425 -1.483 2.071 1.00 94.56 87 VAL A CA 1
ATOM 669 C C . VAL A 1 87 ? 2.354 -0.792 1.085 1.00 94.56 87 VAL A C 1
ATOM 671 O O . VAL A 1 87 ? 1.933 -0.405 -0.002 1.00 94.56 87 VAL A O 1
ATOM 674 N N . ASN A 1 88 ? 3.629 -0.677 1.442 1.00 91.69 88 ASN A N 1
ATOM 675 C CA . ASN A 1 88 ? 4.700 -0.365 0.510 1.00 91.69 88 ASN A CA 1
ATOM 676 C C . ASN A 1 88 ? 5.308 -1.671 -0.012 1.00 91.69 88 ASN A C 1
ATOM 678 O O . ASN A 1 88 ? 6.110 -2.294 0.681 1.00 91.69 88 ASN A O 1
ATOM 682 N N . ASN A 1 89 ? 4.898 -2.092 -1.208 1.00 86.06 89 ASN A N 1
ATOM 683 C CA . ASN A 1 89 ? 5.446 -3.250 -1.923 1.00 86.06 89 ASN A CA 1
ATOM 684 C C . ASN A 1 89 ? 6.194 -2.821 -3.206 1.00 86.06 89 ASN A C 1
ATOM 686 O O . ASN A 1 89 ? 6.447 -3.626 -4.097 1.00 86.06 89 ASN A O 1
ATOM 690 N N . ALA A 1 90 ? 6.534 -1.543 -3.356 1.00 73.56 90 ALA A N 1
ATOM 691 C CA . ALA A 1 90 ? 7.252 -1.086 -4.538 1.00 73.56 90 ALA A CA 1
ATOM 692 C C . ALA A 1 90 ? 8.769 -1.282 -4.359 1.00 73.56 90 ALA A C 1
ATOM 694 O O . ALA A 1 90 ? 9.376 -0.698 -3.466 1.00 73.56 90 ALA A O 1
ATOM 695 N N . GLU A 1 91 ? 9.383 -2.083 -5.240 1.00 67.19 91 GLU A N 1
ATOM 696 C CA . GLU A 1 91 ? 10.798 -2.505 -5.169 1.00 67.19 91 GLU A CA 1
ATOM 697 C C . GLU A 1 91 ? 11.810 -1.347 -5.103 1.00 67.19 91 GLU A C 1
ATOM 699 O O . GLU A 1 91 ? 12.926 -1.537 -4.630 1.00 67.19 91 GLU A O 1
ATOM 704 N N . MET A 1 92 ? 11.431 -0.149 -5.558 1.00 61.19 92 MET A N 1
ATOM 705 C CA . MET A 1 92 ? 12.288 1.044 -5.574 1.00 61.19 92 MET A CA 1
ATOM 706 C C . MET A 1 92 ? 11.725 2.203 -4.737 1.00 61.19 92 MET A C 1
ATOM 708 O O . MET A 1 92 ? 12.116 3.354 -4.936 1.00 61.19 92 MET A O 1
ATOM 712 N N . THR A 1 93 ? 10.787 1.942 -3.823 1.00 65.94 93 THR A N 1
ATOM 713 C CA . THR A 1 93 ? 10.120 2.999 -3.051 1.00 65.94 93 THR A CA 1
ATOM 714 C C . THR A 1 93 ? 10.311 2.829 -1.558 1.00 65.94 93 THR A C 1
ATOM 716 O O . THR A 1 93 ? 10.162 1.743 -1.007 1.00 65.94 93 THR A O 1
ATOM 719 N N . HIS A 1 94 ? 10.561 3.947 -0.880 1.00 70.00 94 HIS A N 1
ATOM 720 C CA . HIS A 1 94 ? 10.649 4.012 0.571 1.00 70.00 94 HIS A CA 1
ATOM 721 C C . HIS A 1 94 ? 9.723 5.107 1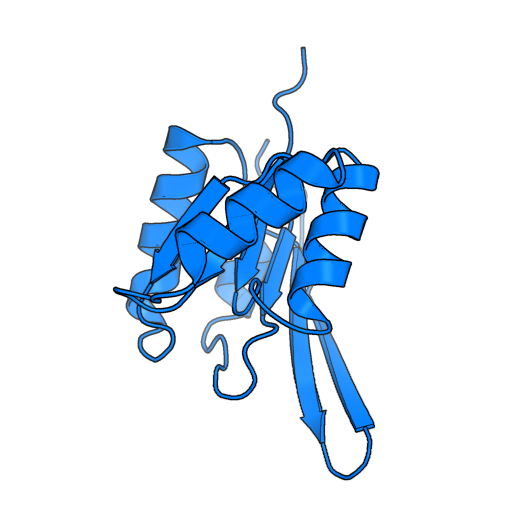.081 1.00 70.00 94 HIS A C 1
ATOM 723 O O . HIS A 1 94 ? 9.961 6.274 0.791 1.00 70.00 94 HIS A O 1
ATOM 729 N N . PHE A 1 95 ? 8.716 4.750 1.880 1.00 79.31 95 PHE A N 1
ATOM 730 C CA . PHE A 1 95 ? 7.934 5.740 2.621 1.00 79.31 95 PHE A CA 1
ATOM 731 C C . PHE A 1 95 ? 8.844 6.450 3.632 1.00 79.31 95 PHE A C 1
ATOM 733 O O . PHE A 1 95 ? 9.273 5.842 4.611 1.00 79.31 95 PHE A O 1
ATOM 740 N N . ARG A 1 96 ? 9.165 7.732 3.427 1.00 74.38 96 ARG A N 1
ATOM 741 C CA . ARG A 1 96 ? 10.120 8.446 4.304 1.00 74.38 96 ARG A CA 1
ATOM 742 C C . ARG A 1 96 ? 9.543 8.870 5.652 1.00 74.38 96 ARG A C 1
ATOM 744 O O . ARG A 1 96 ? 10.284 8.937 6.629 1.00 74.38 96 ARG A O 1
ATOM 751 N N . ASN A 1 97 ? 8.241 9.155 5.737 1.00 81.94 97 ASN A N 1
ATOM 752 C CA . ASN A 1 97 ? 7.599 9.659 6.960 1.00 81.94 97 ASN A CA 1
ATOM 753 C C . ASN A 1 97 ? 6.681 8.618 7.620 1.00 81.94 97 ASN A C 1
ATOM 755 O O . ASN A 1 97 ? 5.508 8.871 7.903 1.00 81.94 97 ASN A O 1
ATOM 759 N N . VAL A 1 98 ? 7.218 7.420 7.865 1.00 83.19 98 VAL A N 1
ATOM 760 C CA . VAL A 1 98 ? 6.431 6.293 8.387 1.00 83.19 98 VAL A CA 1
ATOM 761 C C . VAL A 1 98 ? 5.785 6.601 9.735 1.00 83.19 98 VAL A C 1
ATOM 763 O O . VAL A 1 98 ? 4.654 6.196 9.965 1.00 83.19 98 VAL A O 1
ATOM 766 N N . SER A 1 99 ? 6.436 7.378 10.603 1.00 83.38 99 SER A N 1
ATOM 767 C CA . SER A 1 99 ? 5.853 7.787 11.887 1.00 83.38 99 SER A CA 1
ATOM 768 C C . SER A 1 99 ? 4.567 8.598 11.715 1.00 83.38 99 SER A C 1
ATOM 770 O O . SER A 1 99 ? 3.632 8.436 12.497 1.00 83.38 99 SER A O 1
ATOM 772 N N . ALA A 1 100 ? 4.482 9.464 10.698 1.00 84.06 100 ALA A N 1
ATOM 773 C CA . ALA A 1 100 ? 3.252 10.195 10.413 1.00 84.06 100 ALA A CA 1
ATOM 774 C C . ALA A 1 100 ? 2.157 9.269 9.876 1.00 84.06 100 ALA A C 1
ATOM 776 O O . ALA A 1 100 ? 1.032 9.327 10.371 1.00 84.06 100 ALA A O 1
ATOM 777 N N . LEU A 1 101 ? 2.513 8.385 8.941 1.00 86.69 101 LEU A N 1
ATOM 778 C CA . LEU A 1 101 ? 1.608 7.397 8.352 1.00 86.69 101 LEU A CA 1
ATOM 779 C C . LEU A 1 101 ? 1.068 6.414 9.400 1.00 86.69 101 LEU A C 1
ATOM 781 O O . LEU A 1 101 ? -0.127 6.137 9.431 1.00 86.69 101 LEU A O 1
ATOM 785 N N . ALA A 1 102 ? 1.921 5.957 10.316 1.00 87.31 102 ALA A N 1
ATOM 786 C CA . ALA A 1 102 ? 1.571 5.021 11.378 1.00 87.31 102 ALA A CA 1
ATOM 787 C C . ALA A 1 102 ? 0.547 5.598 12.365 1.00 87.31 102 ALA A C 1
ATOM 789 O O . ALA A 1 102 ? -0.199 4.849 12.980 1.00 87.31 102 ALA A O 1
ATOM 790 N N . ARG A 1 103 ? 0.443 6.929 12.497 1.00 85.94 103 ARG A N 1
ATOM 791 C CA . ARG A 1 103 ? -0.634 7.563 13.285 1.00 85.94 103 ARG A CA 1
ATOM 792 C C . ARG A 1 103 ? -2.011 7.444 12.622 1.00 85.94 103 ARG A C 1
ATOM 794 O O . ARG A 1 103 ? -3.012 7.665 13.298 1.00 85.94 103 ARG A O 1
ATOM 801 N N . ARG A 1 104 ? -2.055 7.157 11.317 1.00 85.19 104 ARG A N 1
ATOM 802 C CA . ARG A 1 104 ? -3.271 7.107 10.490 1.00 85.19 104 ARG A CA 1
ATOM 803 C C . ARG A 1 104 ? -3.688 5.682 10.157 1.00 85.19 104 ARG A C 1
ATOM 805 O O . ARG A 1 104 ? -4.872 5.394 10.162 1.00 85.19 104 ARG A O 1
ATOM 812 N N . ALA A 1 105 ? -2.722 4.811 9.890 1.00 91.50 105 ALA A N 1
ATOM 813 C CA . ALA A 1 105 ? -2.955 3.462 9.402 1.00 91.50 105 ALA A CA 1
ATOM 814 C C . ALA A 1 105 ? -1.868 2.506 9.898 1.00 91.50 105 ALA A C 1
ATOM 816 O O . ALA A 1 105 ? -0.788 2.915 10.321 1.00 91.50 105 ALA A O 1
ATOM 817 N N . ARG A 1 106 ? -2.131 1.205 9.804 1.00 94.62 106 ARG A N 1
ATOM 818 C CA . ARG A 1 106 ? -1.095 0.181 9.947 1.00 94.62 106 ARG A CA 1
ATOM 819 C C . ARG A 1 106 ? -0.223 0.223 8.701 1.00 94.62 106 ARG A C 1
ATOM 821 O O . ARG A 1 106 ? -0.736 0.056 7.596 1.00 94.62 106 ARG A O 1
ATOM 828 N N . VAL A 1 107 ? 1.074 0.441 8.871 1.00 94.06 107 VAL A N 1
ATOM 829 C CA . VAL A 1 107 ? 2.012 0.519 7.747 1.00 94.06 107 VAL A CA 1
ATOM 830 C C . VAL A 1 107 ? 2.800 -0.775 7.670 1.00 94.06 107 VAL A C 1
ATOM 832 O O . VAL A 1 107 ? 3.378 -1.203 8.665 1.00 94.06 107 VAL A O 1
ATOM 835 N N . VAL A 1 108 ? 2.837 -1.379 6.490 1.00 94.44 108 VAL A N 1
ATOM 836 C CA . VAL A 1 108 ? 3.660 -2.540 6.161 1.00 94.44 108 VAL A CA 1
ATOM 837 C C . VAL A 1 108 ? 4.597 -2.119 5.041 1.00 94.44 108 VAL A C 1
ATOM 839 O O . VAL A 1 108 ? 4.135 -1.686 3.992 1.00 94.44 108 VAL A O 1
ATOM 842 N N . SER A 1 109 ? 5.905 -2.234 5.242 1.00 92.25 109 SER A N 1
ATOM 843 C CA . SER A 1 109 ? 6.887 -2.006 4.179 1.00 92.25 109 SER A CA 1
ATOM 844 C C . SER A 1 109 ? 7.643 -3.290 3.907 1.00 92.25 109 SER A C 1
ATOM 846 O O . SER A 1 109 ? 8.196 -3.882 4.834 1.00 92.25 109 SER A O 1
ATOM 848 N N . ILE A 1 110 ? 7.666 -3.697 2.642 1.00 90.88 110 ILE A N 1
ATOM 849 C CA . ILE A 1 110 ? 8.353 -4.884 2.145 1.00 90.88 110 ILE A CA 1
ATOM 850 C C . ILE A 1 110 ? 9.482 -4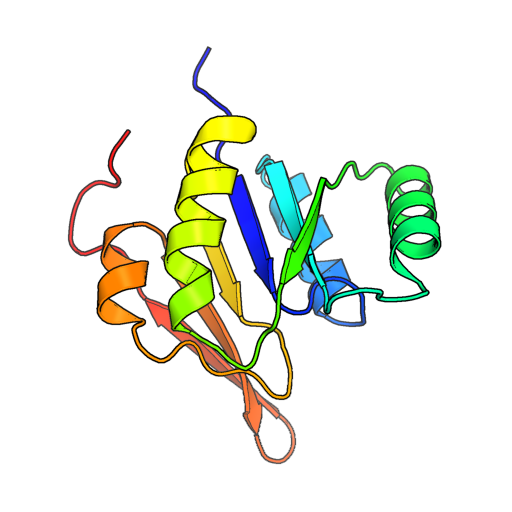.394 1.246 1.00 90.88 110 ILE A C 1
ATOM 852 O O . ILE A 1 110 ? 9.236 -3.691 0.271 1.00 90.88 110 ILE A O 1
ATOM 856 N N . GLU A 1 111 ? 10.718 -4.746 1.579 1.00 87.12 111 GLU A N 1
ATOM 857 C CA . GLU A 1 111 ? 11.898 -4.332 0.821 1.00 87.12 111 GLU A CA 1
ATOM 858 C C . GLU A 1 111 ? 12.766 -5.545 0.461 1.00 87.12 111 GLU A C 1
ATOM 860 O O . GLU A 1 111 ? 12.954 -6.436 1.301 1.00 87.12 111 GLU A O 1
ATOM 865 N N . PRO A 1 112 ? 13.282 -5.619 -0.778 1.00 85.81 112 PRO A N 1
ATOM 866 C CA . PRO A 1 112 ? 14.206 -6.673 -1.158 1.00 85.81 112 PRO A CA 1
ATOM 867 C C . PRO A 1 112 ? 15.517 -6.519 -0.383 1.00 85.81 112 PRO A C 1
ATOM 869 O O . PRO A 1 112 ? 16.050 -5.423 -0.213 1.00 85.81 112 PRO A O 1
ATOM 872 N N . VAL A 1 113 ? 16.050 -7.643 0.075 1.00 86.88 113 VAL A N 1
ATOM 873 C CA . VAL A 1 113 ? 17.401 -7.769 0.627 1.00 86.88 113 VAL A CA 1
ATOM 874 C C . VAL A 1 113 ? 18.098 -8.928 -0.085 1.00 86.88 113 VAL A C 1
ATOM 876 O O . VAL A 1 113 ? 17.469 -9.666 -0.842 1.00 86.88 113 VAL A O 1
ATOM 879 N N . GLU A 1 114 ? 19.403 -9.099 0.112 1.00 89.06 114 GLU A N 1
ATOM 880 C CA . GLU A 1 114 ? 20.144 -10.175 -0.553 1.00 89.06 114 GLU A CA 1
ATOM 881 C C . GLU A 1 114 ? 19.504 -11.550 -0.276 1.00 89.06 114 GLU A C 1
ATOM 883 O O . GLU A 1 114 ? 19.461 -12.018 0.861 1.00 89.06 114 GLU A O 1
ATOM 888 N N . GLY A 1 115 ? 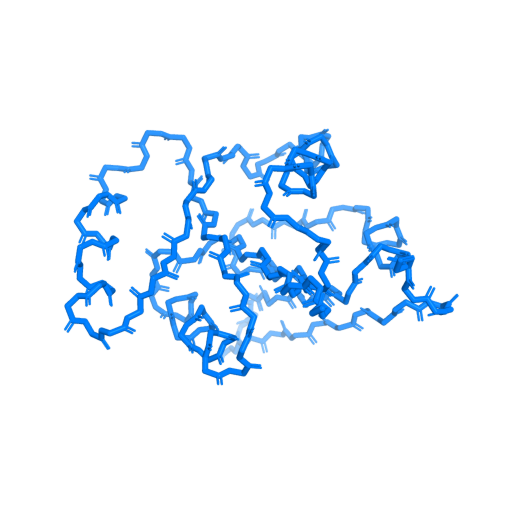18.950 -12.168 -1.326 1.00 88.38 115 GLY A N 1
ATOM 889 C CA . GLY A 1 115 ? 18.303 -13.481 -1.273 1.00 88.38 115 GLY A CA 1
ATOM 890 C C . GLY A 1 115 ? 16.970 -13.560 -0.512 1.00 88.38 115 GLY A C 1
ATOM 891 O O . GLY A 1 115 ? 16.467 -14.668 -0.334 1.00 88.38 115 GLY A O 1
ATOM 892 N N . ALA A 1 116 ? 16.389 -12.445 -0.051 1.00 89.44 116 ALA A N 1
ATOM 893 C CA . ALA A 1 116 ? 15.161 -12.456 0.752 1.00 89.44 116 ALA A CA 1
ATOM 894 C C . ALA A 1 116 ? 14.363 -11.137 0.667 1.00 89.44 1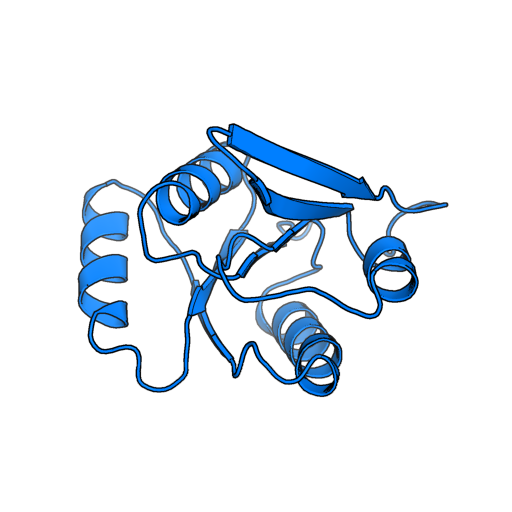16 ALA A C 1
ATOM 896 O O . ALA A 1 116 ? 14.716 -10.210 -0.057 1.00 89.44 116 ALA A O 1
ATOM 897 N N . TYR A 1 117 ? 13.285 -11.044 1.451 1.00 89.38 117 TYR A N 1
ATOM 898 C CA . TYR A 1 117 ? 12.549 -9.803 1.695 1.00 89.38 117 TYR A CA 1
ATOM 899 C C . TYR A 1 117 ? 12.548 -9.485 3.186 1.00 89.38 117 TYR A C 1
ATOM 901 O O . TYR A 1 117 ? 12.324 -10.365 4.021 1.00 89.38 117 TYR A O 1
ATOM 909 N N . ARG A 1 118 ? 12.763 -8.217 3.529 1.00 90.88 118 ARG A N 1
ATOM 910 C CA . ARG A 1 118 ? 12.606 -7.711 4.892 1.00 90.88 118 ARG A CA 1
ATOM 911 C C . ARG A 1 118 ? 11.265 -7.000 5.000 1.00 90.88 118 ARG A C 1
ATOM 913 O O . ARG A 1 118 ? 10.915 -6.195 4.143 1.00 90.88 118 ARG A O 1
ATOM 920 N N . THR A 1 119 ? 10.516 -7.310 6.055 1.00 92.56 119 THR A N 1
ATOM 921 C CA . THR A 1 119 ? 9.216 -6.688 6.328 1.00 92.56 119 THR A CA 1
ATOM 922 C C . THR A 1 119 ? 9.293 -5.886 7.615 1.00 92.56 119 THR A C 1
ATOM 924 O O . THR A 1 119 ? 9.669 -6.420 8.657 1.00 92.56 119 THR A O 1
ATOM 927 N N . HIS A 1 120 ? 8.902 -4.618 7.548 1.00 92.38 120 HIS A N 1
ATOM 928 C CA . HIS A 1 120 ? 8.716 -3.761 8.716 1.00 92.38 120 HIS A CA 1
ATOM 929 C C . HIS A 1 120 ? 7.237 -3.440 8.878 1.00 92.38 120 HIS A C 1
ATOM 931 O O . HIS A 1 120 ? 6.543 -3.177 7.894 1.00 92.38 120 HIS A O 1
ATOM 937 N N . VAL A 1 121 ? 6.763 -3.455 10.122 1.00 93.44 121 VAL A N 1
ATOM 938 C CA . VAL A 1 121 ? 5.367 -3.169 10.456 1.00 93.44 121 VAL A CA 1
ATOM 939 C C . VAL A 1 121 ? 5.319 -2.097 11.531 1.00 93.44 121 VAL A C 1
ATOM 941 O O . VAL A 1 121 ? 5.941 -2.237 12.584 1.00 93.44 121 VAL A O 1
ATOM 944 N N . TRP A 1 122 ? 4.538 -1.051 11.283 1.00 93.69 122 TRP A N 1
ATOM 945 C CA . TRP A 1 122 ? 4.257 0.001 12.248 1.00 93.69 122 TRP A CA 1
ATOM 946 C C . TRP A 1 122 ? 2.777 -0.006 12.586 1.00 93.69 122 TRP A C 1
ATOM 948 O O . TRP A 1 122 ? 1.915 0.072 11.707 1.00 93.69 122 TRP A O 1
ATOM 958 N N . LEU A 1 123 ? 2.495 -0.105 13.881 1.00 90.50 123 LEU A N 1
ATOM 959 C CA . LEU A 1 123 ? 1.145 -0.055 14.415 1.00 90.50 123 LEU A CA 1
ATOM 960 C C . LEU A 1 123 ? 0.854 1.350 14.961 1.00 90.50 123 LEU A C 1
ATOM 962 O O . LEU A 1 123 ? 1.755 1.976 15.529 1.00 90.50 123 LEU A O 1
ATOM 966 N N . PRO A 1 124 ? -0.391 1.834 14.842 1.00 85.62 124 PRO A N 1
ATOM 967 C CA . PRO A 1 124 ? -0.794 3.092 15.449 1.00 85.62 124 PRO A CA 1
ATOM 968 C C . PRO A 1 124 ? -0.612 3.085 16.964 1.00 85.62 124 PRO A C 1
ATOM 970 O O . PRO A 1 124 ? -1.062 2.176 17.661 1.00 85.62 124 PRO A O 1
ATOM 973 N N . THR A 1 125 ? 0.011 4.135 17.494 1.00 70.56 125 THR A N 1
ATOM 974 C CA . THR A 1 125 ? 0.091 4.407 18.933 1.00 70.56 125 THR A CA 1
ATOM 975 C C . THR A 1 125 ? -1.215 5.059 19.412 1.00 70.56 125 THR A C 1
ATOM 977 O O . THR A 1 125 ? -1.253 6.237 19.752 1.00 70.56 125 THR A O 1
ATOM 980 N N . GLY A 1 126 ? -2.322 4.310 19.381 1.00 66.94 126 GLY A N 1
ATOM 981 C CA . GLY A 1 126 ? -3.660 4.772 19.784 1.00 66.94 126 GLY A CA 1
ATOM 982 C C . GLY A 1 126 ? -4.794 4.108 18.994 1.00 66.94 126 GLY A C 1
ATOM 983 O O . GLY A 1 126 ? -4.546 3.293 18.108 1.00 66.94 126 GLY A O 1
ATOM 984 N N . GLN A 1 127 ? -6.051 4.447 19.305 1.00 59.16 127 GLN A N 1
ATOM 985 C CA . GLN A 1 127 ? -7.183 4.059 18.455 1.00 59.16 127 GLN A CA 1
ATOM 986 C C . GLN A 1 127 ? -7.104 4.799 17.114 1.00 59.16 127 GLN A C 1
ATOM 988 O O . GLN A 1 127 ? -6.867 6.008 17.079 1.00 59.16 127 GLN A O 1
ATOM 993 N N . LEU A 1 128 ? -7.310 4.066 16.018 1.00 63.12 128 LEU A N 1
ATOM 994 C CA . LEU A 1 128 ? -7.480 4.646 14.688 1.00 63.12 128 LEU A CA 1
ATOM 995 C C . LEU A 1 128 ? -8.665 5.619 14.713 1.00 63.12 128 LEU A C 1
ATOM 997 O O . LEU A 1 128 ? -9.671 5.351 15.372 1.00 63.12 128 LEU A O 1
ATOM 1001 N N . ARG A 1 129 ? -8.536 6.764 14.032 1.00 56.28 129 ARG A N 1
ATOM 1002 C CA . ARG A 1 129 ? -9.637 7.729 13.915 1.00 56.28 129 ARG A CA 1
ATOM 1003 C C . ARG A 1 129 ? -10.760 7.049 13.123 1.00 56.28 129 ARG A C 1
ATOM 1005 O O . ARG A 1 129 ? -10.557 6.714 11.960 1.00 56.28 129 ARG A O 1
ATOM 1012 N N . HIS A 1 130 ? -11.885 6.790 13.783 1.00 54.84 130 HIS A N 1
ATOM 1013 C CA . HIS A 1 130 ? -13.090 6.192 13.207 1.00 54.84 130 HIS A CA 1
ATOM 1014 C C . HIS A 1 130 ? -14.194 7.238 13.105 1.00 54.84 130 HIS A C 1
ATOM 1016 O O . HIS A 1 130 ? -14.311 8.046 14.055 1.00 54.84 130 HIS A O 1
#

Radius of gyration: 14.02 Å; chains: 1; bounding box: 44×28×39 Å

Sequence (130 aa):
MSMQKVAFVAGAMGGMGAAICQSLARDGLRVVAGCPPHFRFKDEWLAMQRALGFEFLSEEHELADDRQLEPLLDRIEREVGPVEVLVNNAEMTHFRNVSALARRARVVSIEPVEGAYRTHVWLPTGQLRH

Secondary structure (DSSP, 8-state):
-PPPPEEEEET-SSHHHHHHHHHHHHTTPEEEEEE-TT-TTHHHHHHHHHHTT--EEEEE--TT-GGGHHHHHHHHHHHT--EEEEEE--TT---TTHHHHHTTSEEEEEEEETTEEEEEEE--SS----

pLDDT: mean 88.21, std 11.11, range [47.59, 98.31]